Protein AF-A0A1U7W8F5-F1 (afdb_monomer)

Sequence (134 aa):
MFKIPDIPKYDGTSDPREHITTYTTTVKGNDLAQHEIKSVLLKKFGETLMKGALTWYSRLPEDSFEILTDSIIKDHAGARNVQARKSEYIKNFAKRIQTIARFRDPVSERKDVITSGSGRGSRGIYKGPQSTEF

Secondary structure (DSSP, 8-state):
-PPPP-PPPB-SSS-HHHHHHHHHHHHHTSS--HHHHHHHHHHHHGGGB-HHHHHHHTTS--S-HHHHHHHHHHHHHHHHHHHHHHHHHHHHHHHHHHHHHHT---TT--------------------------

Organism: Nicotiana sylvestris (NCBI:txid4096)

Foldseek 3Di:
DDDQDPQAADELPDQLVVSLVSRLVSLVPDPDDPVVSFVCLLPCVLVSYDHPRNVVVVPDDSDGSVVVSVVSNVVSVVVVVVVVVVVVVVVVVVVVVVVVVVPDDPPPPPPDPPDDDDDDDDDDDDDDDDDDDD

Radius of gyration: 35.29 Å; Cα contacts (8 Å, |Δi|>4): 52; chains: 1; bounding box: 61×42×100 Å

Structure (mmCIF, N/CA/C/O backbone):
data_AF-A0A1U7W8F5-F1
#
_entry.id   AF-A0A1U7W8F5-F1
#
loop_
_atom_site.group_PDB
_atom_site.id
_atom_site.type_symbol
_atom_site.label_atom_id
_atom_site.label_alt_id
_atom_site.label_comp_id
_atom_site.label_asym_id
_atom_site.label_entity_id
_atom_site.label_seq_id
_atom_site.pdbx_PDB_ins_code
_atom_site.Cartn_x
_atom_site.Cartn_y
_atom_site.Cartn_z
_atom_site.occupancy
_atom_site.B_iso_or_equiv
_atom_site.auth_seq_id
_atom_site.auth_comp_id
_atom_site.auth_asym_id
_atom_site.auth_atom_id
_atom_site.pdbx_PDB_model_num
ATOM 1 N N . MET A 1 1 ? -23.242 3.828 9.443 1.00 69.94 1 MET A N 1
ATOM 2 C CA . MET A 1 1 ? -22.169 3.012 8.829 1.00 69.94 1 MET A CA 1
ATOM 3 C C . MET A 1 1 ? -21.120 3.963 8.280 1.00 69.94 1 MET A C 1
ATOM 5 O O . MET A 1 1 ? -21.482 4.822 7.485 1.00 69.94 1 MET A O 1
ATOM 9 N N . PHE A 1 2 ? -19.871 3.860 8.744 1.00 74.25 2 PHE A N 1
ATOM 10 C CA . PHE A 1 2 ? -18.769 4.696 8.260 1.00 74.25 2 PHE A CA 1
ATOM 11 C C . PHE A 1 2 ? -18.558 4.476 6.758 1.00 74.25 2 PHE A C 1
ATOM 13 O O . PHE A 1 2 ? -18.440 3.331 6.308 1.00 74.25 2 PHE A O 1
ATOM 20 N N . LYS A 1 3 ? -18.532 5.570 5.995 1.00 78.75 3 LYS A N 1
ATOM 21 C CA . LYS A 1 3 ? -18.198 5.560 4.572 1.00 78.75 3 LYS A CA 1
ATOM 22 C C . LYS A 1 3 ? -16.752 6.008 4.433 1.00 78.75 3 LYS A C 1
ATOM 24 O O . LYS A 1 3 ? -16.398 7.064 4.941 1.00 78.75 3 LYS A O 1
ATOM 29 N N . ILE A 1 4 ? -15.943 5.200 3.752 1.00 75.94 4 ILE A N 1
ATOM 30 C CA . ILE A 1 4 ? -14.586 5.596 3.381 1.00 75.94 4 ILE A CA 1
ATOM 31 C C . ILE A 1 4 ? -14.692 6.840 2.481 1.00 75.94 4 ILE A C 1
ATOM 33 O O . ILE A 1 4 ? -15.419 6.784 1.485 1.00 75.94 4 ILE A O 1
ATOM 37 N N . PRO A 1 5 ? -14.011 7.949 2.821 1.00 78.12 5 PRO A N 1
ATOM 38 C CA . PRO A 1 5 ? -13.852 9.085 1.916 1.00 78.12 5 PRO A CA 1
ATOM 39 C C . PRO A 1 5 ? -13.101 8.654 0.654 1.00 78.12 5 PRO A C 1
ATOM 41 O O . PRO A 1 5 ? -12.476 7.599 0.653 1.00 78.12 5 PRO A O 1
ATOM 44 N N . ASP A 1 6 ? -13.138 9.441 -0.416 1.00 84.88 6 ASP A N 1
ATOM 45 C CA . ASP A 1 6 ? -12.492 9.056 -1.677 1.00 84.88 6 ASP A CA 1
ATOM 46 C C . ASP A 1 6 ? -10.958 8.995 -1.528 1.00 84.88 6 ASP A C 1
ATOM 48 O O . ASP A 1 6 ? -10.252 9.996 -1.641 1.00 84.88 6 ASP A O 1
ATOM 52 N N . ILE A 1 7 ? -10.452 7.810 -1.182 1.00 87.56 7 ILE A N 1
ATOM 53 C CA . ILE A 1 7 ? -9.034 7.508 -1.017 1.00 87.56 7 ILE A CA 1
ATOM 54 C C . ILE A 1 7 ? -8.603 6.725 -2.256 1.00 87.56 7 ILE A C 1
ATOM 56 O O 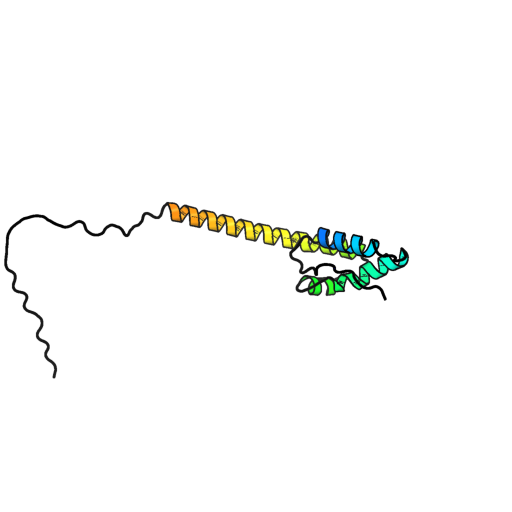. ILE A 1 7 ? -9.182 5.664 -2.533 1.00 87.56 7 ILE A O 1
ATOM 60 N N . PRO A 1 8 ? -7.573 7.192 -2.985 1.00 89.81 8 PRO A N 1
ATOM 61 C CA . PRO A 1 8 ? -7.040 6.470 -4.126 1.00 89.81 8 PRO A CA 1
ATOM 62 C C . PRO A 1 8 ? -6.699 5.024 -3.766 1.00 89.81 8 PRO A C 1
AT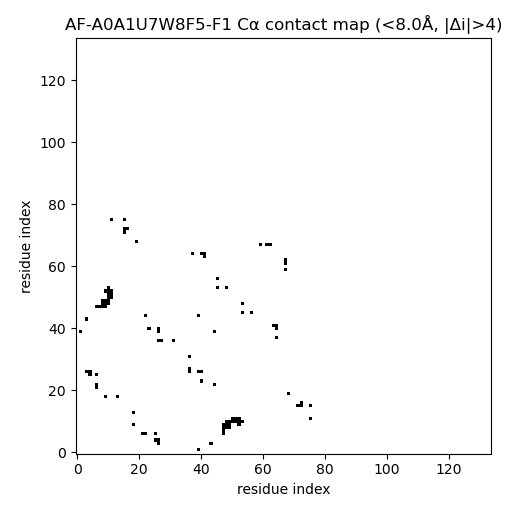OM 64 O O . PRO A 1 8 ? -6.075 4.737 -2.743 1.00 89.81 8 PRO A O 1
ATOM 67 N N . LYS A 1 9 ? -7.113 4.096 -4.626 1.00 91.56 9 LYS A N 1
ATOM 68 C CA . LYS A 1 9 ? -6.846 2.673 -4.431 1.00 91.56 9 LYS A CA 1
ATOM 69 C C . LYS A 1 9 ? -5.350 2.383 -4.587 1.00 91.56 9 LYS A C 1
ATOM 71 O O . LYS A 1 9 ? -4.750 2.752 -5.596 1.00 91.56 9 LYS A O 1
ATOM 76 N N . TYR A 1 10 ? -4.774 1.658 -3.637 1.00 91.38 10 TYR A N 1
ATOM 77 C CA . TYR A 1 10 ? -3.365 1.281 -3.638 1.00 91.38 10 TYR A CA 1
ATOM 78 C C . TYR A 1 10 ? -3.133 -0.044 -4.354 1.00 91.38 10 TYR A C 1
ATOM 80 O O . TYR A 1 10 ? -3.708 -1.070 -3.988 1.00 91.38 10 TYR A O 1
ATOM 88 N N . ASP A 1 11 ? -2.265 -0.035 -5.363 1.00 90.31 11 ASP A N 1
ATOM 89 C CA . ASP A 1 11 ? -1.943 -1.223 -6.155 1.00 90.31 11 ASP A CA 1
ATOM 90 C C . ASP A 1 11 ? -0.563 -1.833 -5.861 1.00 90.31 11 ASP A C 1
ATOM 92 O O . ASP A 1 11 ? -0.196 -2.839 -6.472 1.00 90.31 11 ASP A O 1
ATOM 96 N N . GLY A 1 12 ? 0.175 -1.264 -4.900 1.00 86.69 12 GLY A N 1
ATOM 97 C CA . GLY A 1 12 ? 1.506 -1.729 -4.501 1.00 86.69 12 GLY A CA 1
ATOM 98 C C . GLY A 1 12 ? 2.668 -1.031 -5.211 1.00 86.69 12 GLY A C 1
ATOM 99 O O . GLY A 1 12 ? 3.821 -1.382 -4.959 1.00 86.69 12 GLY A O 1
ATOM 100 N N . THR A 1 13 ? 2.404 -0.079 -6.116 1.00 84.81 13 THR A N 1
ATOM 101 C CA . THR A 1 13 ? 3.460 0.554 -6.932 1.00 84.81 13 THR A CA 1
ATOM 102 C C . THR A 1 13 ? 3.947 1.905 -6.402 1.00 84.81 13 THR A C 1
ATOM 104 O O . THR A 1 13 ? 5.127 2.225 -6.562 1.00 84.81 13 THR A O 1
ATOM 107 N N . SER A 1 14 ? 3.072 2.686 -5.762 1.00 84.69 14 SER A N 1
ATOM 108 C CA . SER A 1 14 ? 3.413 3.962 -5.120 1.00 84.69 14 SER A CA 1
ATOM 109 C C . SER A 1 14 ? 3.988 3.760 -3.713 1.00 84.69 14 SER A C 1
ATOM 111 O O . SER A 1 14 ? 4.059 2.630 -3.213 1.00 84.69 14 SER A O 1
ATOM 113 N N . ASP A 1 15 ? 4.440 4.842 -3.069 1.00 85.50 15 ASP A N 1
ATOM 114 C CA . ASP A 1 15 ? 5.022 4.765 -1.729 1.00 85.50 15 ASP A CA 1
ATOM 115 C C . ASP A 1 15 ? 3.977 4.272 -0.706 1.00 85.50 15 ASP A C 1
ATOM 117 O O . ASP A 1 15 ? 2.984 4.960 -0.451 1.00 85.50 15 ASP A O 1
ATOM 121 N N . PRO A 1 16 ? 4.192 3.104 -0.073 1.00 85.38 16 PRO A N 1
ATOM 122 C CA . PRO A 1 16 ? 3.258 2.596 0.920 1.00 85.38 16 PRO A CA 1
ATOM 123 C C . PRO A 1 16 ? 3.097 3.521 2.134 1.00 85.38 16 PRO A C 1
ATOM 125 O O . PRO A 1 16 ? 2.029 3.547 2.742 1.00 85.38 16 PRO A O 1
ATOM 128 N N . ARG A 1 17 ? 4.134 4.294 2.497 1.00 88.31 17 ARG A N 1
ATOM 129 C CA . ARG A 1 17 ? 4.060 5.244 3.620 1.00 88.31 17 ARG A CA 1
ATOM 130 C C . ARG A 1 17 ? 3.142 6.415 3.307 1.00 88.31 17 ARG A C 1
ATOM 132 O O . ARG A 1 17 ? 2.404 6.846 4.193 1.00 88.31 17 ARG A O 1
ATOM 139 N N . GLU A 1 18 ? 3.159 6.910 2.071 1.00 90.19 18 GLU A N 1
ATOM 140 C CA . GLU A 1 18 ? 2.223 7.951 1.636 1.00 90.19 18 GLU A CA 1
ATOM 141 C 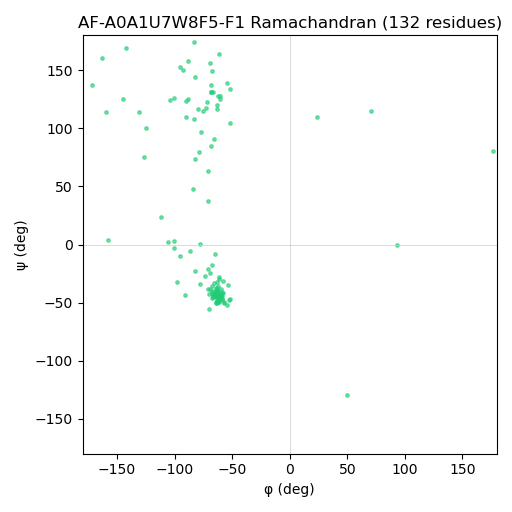C . GLU A 1 18 ? 0.787 7.431 1.655 1.00 90.19 18 GLU A C 1
ATOM 143 O O . GLU A 1 18 ? -0.100 8.128 2.149 1.00 90.19 18 GLU A O 1
ATOM 148 N N . HIS A 1 19 ? 0.559 6.190 1.206 1.00 90.06 19 HIS A N 1
ATOM 149 C CA . HIS A 1 19 ? -0.771 5.577 1.251 1.00 90.06 19 HIS A CA 1
ATOM 150 C C . HIS A 1 19 ? -1.290 5.424 2.684 1.00 90.06 19 HIS A C 1
ATOM 152 O O . HIS A 1 19 ? -2.395 5.862 2.992 1.00 90.06 19 HIS A O 1
ATOM 158 N N . ILE A 1 20 ? -0.473 4.872 3.591 1.00 89.56 20 ILE A N 1
ATOM 159 C CA . ILE A 1 20 ? -0.821 4.731 5.016 1.00 89.56 20 ILE A CA 1
ATOM 160 C C . ILE A 1 20 ? -1.104 6.096 5.647 1.00 89.56 20 ILE A C 1
ATOM 162 O O . ILE A 1 20 ? -2.081 6.241 6.384 1.00 89.56 20 ILE A O 1
ATOM 166 N N . THR A 1 21 ? -0.266 7.096 5.364 1.00 91.31 21 THR A N 1
ATOM 167 C CA . THR A 1 21 ? -0.430 8.448 5.913 1.00 91.31 21 THR A CA 1
ATOM 168 C C . THR A 1 21 ? -1.733 9.063 5.428 1.00 91.31 21 THR A C 1
ATOM 170 O O . THR A 1 21 ? -2.525 9.492 6.260 1.00 91.31 21 THR A O 1
ATOM 173 N N . THR A 1 22 ? -1.988 9.024 4.116 1.00 91.00 22 THR A N 1
ATOM 174 C CA . THR A 1 22 ? -3.225 9.521 3.496 1.00 91.00 22 THR A CA 1
ATOM 175 C C . THR A 1 22 ? -4.444 8.830 4.093 1.00 91.00 22 THR A C 1
ATOM 177 O O . THR A 1 22 ? -5.357 9.489 4.573 1.00 91.00 22 THR A O 1
ATOM 180 N N . TYR A 1 23 ? -4.435 7.498 4.160 1.00 90.50 23 TYR A N 1
ATOM 181 C CA . TYR A 1 23 ? -5.533 6.740 4.749 1.00 90.50 23 TYR A CA 1
ATOM 182 C C . TYR A 1 23 ? -5.791 7.126 6.208 1.00 90.50 23 TYR A C 1
ATOM 184 O O . TYR A 1 23 ? -6.927 7.380 6.606 1.00 90.50 23 TYR A O 1
ATOM 192 N N . THR A 1 24 ? -4.730 7.219 7.009 1.00 89.62 24 THR A N 1
ATOM 193 C CA . THR A 1 24 ? -4.842 7.484 8.444 1.00 89.62 24 THR A CA 1
ATOM 194 C C . THR A 1 24 ? -5.307 8.908 8.729 1.00 89.62 24 THR A C 1
ATOM 196 O O . THR A 1 24 ? -6.147 9.099 9.606 1.00 89.62 24 THR A O 1
ATOM 199 N N . THR A 1 25 ? -4.788 9.913 8.017 1.00 89.62 25 THR A N 1
ATOM 200 C CA . THR A 1 25 ? -5.216 11.311 8.184 1.00 89.62 25 THR A CA 1
ATOM 201 C C . THR A 1 25 ? -6.649 11.497 7.719 1.00 89.62 25 THR A C 1
ATOM 203 O O . THR A 1 25 ? -7.432 12.128 8.425 1.00 89.62 25 THR A O 1
ATOM 206 N N . THR A 1 26 ? -7.024 10.879 6.598 1.00 89.44 26 THR A N 1
ATOM 207 C CA . THR A 1 26 ? -8.394 10.909 6.098 1.00 89.44 26 THR A CA 1
ATOM 208 C C . THR A 1 26 ? -9.355 10.264 7.091 1.00 89.44 26 THR A C 1
ATOM 210 O O . THR A 1 26 ? -10.329 10.905 7.463 1.00 89.44 26 THR A O 1
ATOM 213 N N . VAL A 1 27 ? -9.079 9.058 7.604 1.00 86.44 27 VAL A N 1
ATOM 214 C CA . VAL A 1 27 ? -9.942 8.399 8.606 1.00 86.44 27 VAL A CA 1
ATOM 215 C C . VAL A 1 27 ? -10.015 9.200 9.912 1.00 86.44 27 VAL A C 1
ATOM 217 O O . VAL A 1 27 ? -11.110 9.377 10.439 1.00 86.44 27 VAL A O 1
ATOM 220 N N . LYS A 1 28 ? -8.893 9.737 10.413 1.00 83.06 28 LYS A N 1
ATOM 221 C CA . LYS A 1 28 ? -8.855 10.556 11.643 1.00 83.06 28 LYS A CA 1
ATOM 222 C C . LYS A 1 28 ? -9.532 11.920 11.508 1.00 83.06 28 LYS A C 1
ATOM 224 O O . LYS A 1 28 ? -9.944 12.471 12.519 1.00 83.06 28 LYS A O 1
ATOM 229 N N . GLY A 1 29 ? -9.627 12.463 10.296 1.00 79.19 29 GLY A N 1
ATOM 230 C CA . GLY A 1 29 ? -10.336 13.712 10.012 1.00 79.19 29 GLY A CA 1
ATOM 231 C C . GLY A 1 29 ? -11.860 13.572 9.950 1.00 79.19 29 GLY A C 1
ATOM 232 O O . GLY A 1 29 ? -12.534 14.558 9.679 1.00 79.19 29 GLY A O 1
ATOM 233 N N . ASN A 1 30 ? -12.404 12.369 10.165 1.00 79.06 30 ASN A N 1
ATOM 234 C CA . ASN A 1 30 ? -13.846 12.151 10.294 1.00 79.06 30 ASN A CA 1
ATOM 235 C C . ASN A 1 30 ? -14.295 12.315 11.755 1.00 79.06 30 ASN A C 1
ATOM 237 O O . ASN A 1 30 ? -13.507 12.083 12.670 1.00 79.06 30 ASN A O 1
ATOM 241 N N . ASP A 1 31 ? -15.585 12.591 11.967 1.00 82.94 31 ASP A N 1
ATOM 242 C CA . ASP A 1 31 ? -16.231 12.735 13.287 1.00 82.94 31 ASP A CA 1
ATOM 243 C C . ASP A 1 31 ? -16.392 11.399 14.058 1.00 82.94 31 ASP A C 1
ATOM 245 O O . ASP A 1 31 ? -17.411 11.140 14.697 1.00 82.94 31 ASP A O 1
ATOM 249 N N . LEU A 1 32 ? -15.404 10.503 13.970 1.00 85.25 32 LEU A N 1
ATOM 250 C CA . LEU A 1 32 ? -15.389 9.212 14.658 1.00 85.25 32 LEU A CA 1
ATOM 251 C C . LEU A 1 32 ? -14.906 9.352 16.102 1.00 85.25 32 LEU A C 1
ATOM 253 O O . LEU A 1 32 ? -13.947 10.072 16.391 1.00 85.25 32 LEU A O 1
ATOM 257 N N . ALA A 1 33 ? -15.485 8.567 17.012 1.00 86.06 33 ALA A N 1
ATOM 258 C CA . ALA A 1 33 ? -14.940 8.457 18.359 1.00 86.06 33 ALA A CA 1
ATOM 259 C C . ALA A 1 33 ? -13.571 7.749 18.339 1.00 86.06 33 ALA A C 1
ATOM 261 O O . ALA A 1 33 ? -13.324 6.853 17.531 1.00 86.06 33 ALA A O 1
ATOM 262 N N . GLN A 1 34 ? -12.675 8.082 19.278 1.00 81.94 34 GLN A N 1
ATOM 263 C CA . GLN A 1 34 ? -11.309 7.523 19.312 1.00 81.94 34 GLN A CA 1
ATOM 264 C C . GLN A 1 34 ? -11.258 5.985 19.297 1.00 81.94 34 GLN A C 1
ATOM 266 O O . GLN A 1 34 ? -10.359 5.399 18.693 1.00 81.94 34 GLN A O 1
ATOM 271 N N . HIS A 1 35 ? -12.225 5.324 19.939 1.00 81.94 35 HIS A N 1
ATOM 272 C CA . HIS A 1 35 ? -12.311 3.864 19.970 1.00 81.94 35 HIS A CA 1
ATOM 273 C C . HIS A 1 35 ? -12.788 3.266 18.632 1.00 81.94 35 HIS A C 1
ATOM 275 O O . HIS A 1 35 ? -12.409 2.147 18.287 1.00 81.94 35 HIS A O 1
ATOM 281 N N . GLU A 1 36 ? -13.560 4.015 17.842 1.00 85.81 36 GLU A N 1
ATOM 282 C CA . GLU A 1 36 ? -14.008 3.606 16.509 1.00 85.81 36 GLU A CA 1
ATOM 283 C C . GLU A 1 36 ? -12.902 3.769 15.468 1.00 85.81 36 GLU A C 1
ATOM 285 O O . GLU A 1 36 ? -12.789 2.929 14.577 1.00 85.81 36 GLU A O 1
ATOM 290 N N . ILE A 1 37 ? -12.044 4.790 15.611 1.00 84.81 37 ILE A N 1
ATOM 291 C CA . ILE A 1 37 ? -10.932 5.062 14.685 1.00 84.81 37 ILE A CA 1
ATOM 292 C C . ILE A 1 37 ? -10.071 3.812 14.484 1.00 84.81 37 ILE A C 1
ATOM 294 O O . ILE A 1 37 ? -9.800 3.444 13.345 1.00 84.81 37 ILE A O 1
ATOM 298 N N . LYS A 1 38 ? -9.680 3.111 15.557 1.00 82.44 38 LYS A N 1
ATOM 299 C CA . LYS A 1 38 ? -8.866 1.884 15.441 1.00 82.44 38 LYS A CA 1
ATOM 300 C C . LYS A 1 38 ? -9.581 0.771 14.668 1.00 82.44 38 LYS A C 1
ATOM 302 O O . LYS A 1 38 ? -8.986 0.144 13.796 1.00 82.44 38 LYS A O 1
ATOM 307 N N . SER A 1 39 ? -10.860 0.550 14.969 1.00 83.38 39 SER A N 1
ATOM 308 C CA . SER A 1 39 ? -11.682 -0.481 14.321 1.00 83.38 39 SER A CA 1
ATOM 309 C C . SER A 1 39 ? -11.892 -0.185 12.835 1.00 83.38 39 SER A C 1
ATOM 311 O O . SER A 1 39 ? -11.758 -1.071 11.989 1.00 83.38 39 SER A O 1
ATOM 313 N N . VAL A 1 40 ? -12.165 1.080 12.508 1.00 86.69 40 VAL A N 1
ATOM 314 C CA . VAL A 1 40 ? -12.304 1.555 11.132 1.00 86.69 40 VAL A CA 1
ATOM 315 C C . VAL A 1 40 ? -10.983 1.415 10.391 1.00 86.69 40 VAL A C 1
ATOM 317 O O . VAL A 1 40 ? -10.978 0.816 9.320 1.00 86.69 40 VAL A O 1
ATOM 320 N 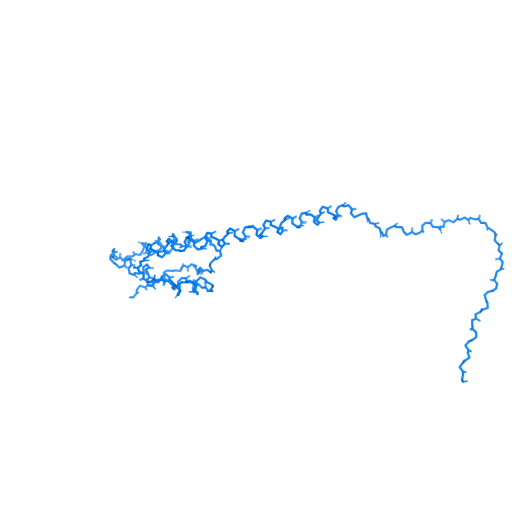N . LEU A 1 41 ? -9.869 1.881 10.970 1.00 85.94 41 LEU A N 1
ATOM 321 C CA . LEU A 1 41 ? -8.549 1.787 10.351 1.00 85.94 41 LEU A CA 1
ATOM 322 C C . LEU A 1 41 ? -8.244 0.355 9.912 1.00 85.94 41 LEU A C 1
ATOM 324 O O . LEU A 1 41 ? -7.875 0.168 8.761 1.00 85.94 41 LEU A O 1
ATOM 328 N N . LEU A 1 42 ? -8.476 -0.646 10.761 1.00 82.75 42 LEU A N 1
ATOM 329 C CA . LEU A 1 42 ? -8.217 -2.041 10.405 1.00 82.75 42 LEU A CA 1
ATOM 330 C C . LEU A 1 42 ? -9.202 -2.575 9.352 1.00 82.75 42 LEU A C 1
ATOM 332 O O . LEU A 1 42 ? -8.781 -3.027 8.289 1.00 82.75 42 LEU A O 1
ATOM 336 N N . LYS A 1 43 ? -10.514 -2.488 9.612 1.00 83.44 43 LYS A N 1
ATOM 337 C CA . LYS A 1 43 ? -11.546 -3.121 8.766 1.00 83.44 43 LYS A CA 1
ATOM 338 C C . LYS A 1 43 ? -11.632 -2.529 7.366 1.00 83.44 43 LYS A C 1
ATOM 340 O O . LYS A 1 43 ? -11.986 -3.218 6.415 1.00 83.44 43 LYS A O 1
ATOM 345 N N . LYS A 1 44 ? -11.376 -1.229 7.251 1.00 86.75 44 LYS A N 1
ATOM 346 C CA . LYS A 1 44 ? -11.566 -0.470 6.016 1.00 86.75 44 LYS A CA 1
ATOM 347 C C . LYS A 1 44 ? -10.292 -0.350 5.189 1.00 86.75 44 LYS A C 1
ATOM 349 O O . LYS A 1 44 ? -10.372 0.016 4.020 1.00 86.75 44 LYS A O 1
ATOM 354 N N . PHE A 1 45 ? -9.136 -0.740 5.731 1.00 86.81 45 PHE A N 1
ATOM 355 C CA . PHE A 1 45 ? -7.876 -0.633 5.003 1.00 86.81 45 PHE A CA 1
ATOM 356 C C . PHE A 1 45 ? -7.851 -1.543 3.776 1.00 86.81 45 PHE A C 1
ATOM 358 O O . PHE A 1 45 ? -7.495 -1.085 2.691 1.00 86.81 45 PHE A O 1
ATOM 365 N N . GLY A 1 46 ? -8.309 -2.792 3.916 1.00 87.31 46 GLY A N 1
ATOM 366 C CA . GLY A 1 46 ? -8.402 -3.743 2.804 1.00 87.31 46 GLY A CA 1
ATOM 367 C C . GLY A 1 46 ? -9.276 -3.239 1.650 1.00 87.31 46 GLY A C 1
ATOM 368 O O . GLY A 1 46 ? -8.969 -3.486 0.486 1.00 87.31 46 GLY A O 1
ATOM 369 N N . GLU A 1 47 ? -10.305 -2.436 1.948 1.00 89.31 47 GLU A N 1
ATOM 370 C CA . GLU A 1 47 ? -11.145 -1.801 0.927 1.00 89.31 47 GLU A CA 1
ATOM 371 C C . GLU A 1 47 ? -10.377 -0.750 0.117 1.00 89.31 47 GLU A C 1
ATOM 373 O O . GLU A 1 47 ? -10.815 -0.411 -0.974 1.00 89.31 47 GLU A O 1
ATOM 378 N N . THR A 1 48 ? -9.232 -0.243 0.577 1.00 90.75 48 THR A N 1
ATOM 379 C CA . THR A 1 48 ? -8.396 0.694 -0.197 1.00 90.75 48 THR A CA 1
ATOM 380 C C . THR A 1 48 ? -7.402 -0.004 -1.124 1.00 90.75 48 THR A C 1
ATOM 382 O O . THR A 1 48 ? -6.736 0.663 -1.908 1.00 90.75 48 THR A O 1
ATOM 385 N N . LEU A 1 49 ? -7.298 -1.333 -1.078 1.00 90.81 49 LEU A N 1
ATOM 386 C CA . LEU A 1 49 ? -6.297 -2.089 -1.829 1.00 90.81 49 LEU A CA 1
ATOM 387 C C . LEU A 1 49 ? -6.846 -2.615 -3.160 1.00 90.81 49 LEU A C 1
ATOM 389 O O . LEU A 1 49 ? -8.039 -2.881 -3.312 1.00 90.81 49 LEU A O 1
ATOM 393 N N . MET A 1 50 ? -5.957 -2.803 -4.136 1.00 93.50 50 MET A N 1
ATOM 394 C CA . MET A 1 50 ? -6.254 -3.478 -5.400 1.00 93.50 50 MET A CA 1
ATOM 395 C C . MET A 1 50 ? -5.077 -4.341 -5.883 1.00 93.50 50 MET A C 1
ATOM 397 O O . MET A 1 50 ? -3.956 -4.236 -5.385 1.00 93.50 50 MET A O 1
ATOM 401 N N . LYS A 1 51 ? -5.320 -5.175 -6.904 1.00 91.00 51 LYS A N 1
ATOM 402 C CA . LYS A 1 51 ? -4.301 -5.998 -7.584 1.00 91.00 51 LYS A CA 1
ATOM 403 C C . LYS A 1 51 ? -3.422 -6.788 -6.591 1.00 91.00 51 LYS A C 1
ATOM 405 O O . LY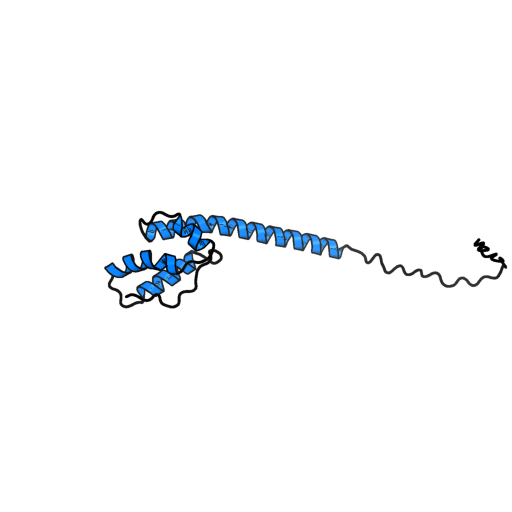S A 1 51 ? -3.934 -7.485 -5.714 1.00 91.00 51 LYS A O 1
ATOM 410 N N . GLY A 1 52 ? -2.097 -6.694 -6.741 1.00 86.56 52 GLY A N 1
ATOM 411 C CA . GLY A 1 52 ? -1.120 -7.417 -5.932 1.00 86.56 52 GLY A CA 1
ATOM 412 C C . GLY A 1 52 ? -1.160 -7.036 -4.453 1.00 86.56 52 GLY A C 1
ATOM 413 O O . GLY A 1 52 ? -0.975 -7.913 -3.613 1.00 86.56 52 GLY A O 1
ATOM 414 N N . ALA A 1 53 ? -1.485 -5.780 -4.127 1.00 88.56 53 ALA A N 1
ATOM 415 C CA . ALA A 1 53 ? -1.596 -5.324 -2.742 1.00 88.56 53 ALA A CA 1
ATOM 416 C C . ALA A 1 53 ? -2.736 -6.028 -1.989 1.00 88.56 53 ALA A C 1
A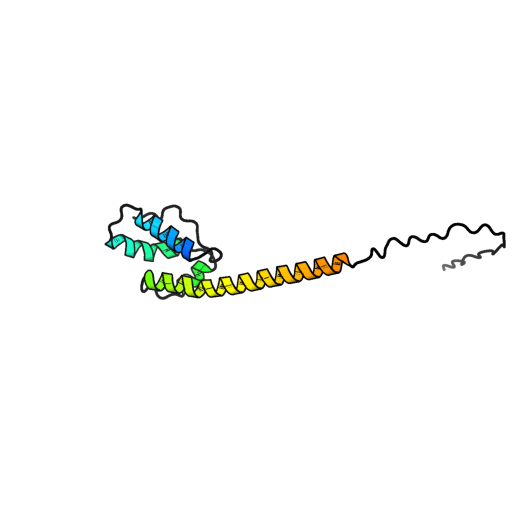TOM 418 O O . ALA A 1 53 ? -2.566 -6.404 -0.833 1.00 88.56 53 ALA A O 1
ATOM 419 N N . LEU A 1 54 ? -3.867 -6.285 -2.659 1.00 89.44 54 LEU A N 1
ATOM 420 C CA . LEU A 1 54 ? -4.984 -7.025 -2.064 1.00 89.44 54 LEU A CA 1
ATOM 421 C C . LEU A 1 54 ? -4.608 -8.489 -1.788 1.00 89.44 54 LEU A C 1
ATOM 423 O O . LEU A 1 54 ? -4.869 -9.007 -0.709 1.00 89.44 54 LEU A O 1
ATOM 427 N N . THR A 1 55 ? -3.934 -9.137 -2.745 1.00 88.88 55 THR A N 1
ATOM 428 C CA . THR A 1 55 ? -3.471 -10.530 -2.590 1.00 88.88 55 THR A CA 1
ATOM 429 C C . THR A 1 55 ? -2.458 -10.668 -1.454 1.00 88.88 55 THR A C 1
ATOM 431 O O . THR A 1 55 ? -2.441 -11.675 -0.751 1.00 88.88 55 THR A O 1
ATOM 434 N N . TRP A 1 56 ? -1.592 -9.668 -1.290 1.00 85.00 56 TRP A N 1
ATOM 435 C CA . TRP A 1 56 ? -0.634 -9.601 -0.195 1.00 85.00 56 TRP A CA 1
ATOM 436 C C . TRP A 1 56 ? -1.333 -9.411 1.158 1.00 85.00 56 TRP A C 1
ATOM 438 O O . TRP A 1 56 ? -1.050 -10.164 2.085 1.00 85.00 56 TRP A O 1
ATOM 448 N N . TYR A 1 57 ? -2.298 -8.491 1.247 1.00 84.50 57 TYR A N 1
ATOM 449 C CA . TYR A 1 57 ? -3.047 -8.217 2.476 1.00 84.50 57 TYR A CA 1
ATOM 450 C C . TYR A 1 57 ? -3.767 -9.451 3.027 1.00 84.50 57 TYR A C 1
ATOM 452 O O . TYR A 1 57 ? -3.678 -9.724 4.218 1.00 84.50 57 TYR A O 1
ATOM 460 N N . SER A 1 58 ? -4.386 -10.263 2.165 1.00 84.44 58 SER A N 1
ATOM 461 C CA . SER A 1 58 ? -5.056 -11.508 2.575 1.00 84.44 58 SER A CA 1
ATOM 462 C C . SER A 1 58 ? -4.122 -12.584 3.152 1.00 84.44 58 SER A C 1
ATOM 464 O O . SER A 1 58 ? -4.603 -13.614 3.614 1.00 84.44 58 SER A O 1
ATOM 466 N N . ARG A 1 59 ? -2.797 -12.398 3.084 1.00 85.00 59 ARG A N 1
ATOM 467 C CA . ARG A 1 59 ? -1.795 -13.331 3.630 1.00 85.00 59 ARG A CA 1
ATOM 468 C C . ARG A 1 59 ? -1.241 -12.885 4.981 1.00 85.00 59 ARG A C 1
ATOM 470 O O . ARG A 1 59 ? -0.398 -13.585 5.537 1.00 85.00 59 ARG A O 1
ATOM 477 N N . LEU A 1 60 ? -1.658 -11.723 5.474 1.00 78.12 60 LEU A N 1
ATOM 478 C CA . LEU A 1 60 ? -1.178 -11.165 6.731 1.00 78.12 60 LEU A CA 1
ATOM 479 C C . LEU A 1 60 ? -2.081 -11.582 7.891 1.00 78.12 60 LEU A C 1
ATOM 481 O O . LEU A 1 60 ? -3.282 -11.762 7.694 1.00 78.12 60 LEU A O 1
ATOM 485 N N . PRO A 1 61 ? -1.524 -11.699 9.103 1.00 73.06 61 PRO A N 1
ATOM 486 C CA . PRO A 1 61 ? -2.327 -11.873 10.305 1.00 73.06 61 PRO A CA 1
ATOM 487 C C . PRO A 1 61 ? -3.125 -10.592 10.629 1.00 73.06 61 PRO A C 1
ATOM 489 O O . PRO A 1 61 ? -2.598 -9.480 10.541 1.00 73.06 61 PRO A O 1
ATOM 492 N N . GLU A 1 62 ? -4.400 -10.737 11.008 1.00 69.69 62 GLU A N 1
ATOM 493 C CA . GLU A 1 62 ? -5.328 -9.636 11.340 1.00 69.69 62 GLU A CA 1
ATOM 494 C C . GLU A 1 62 ? -5.183 -9.153 12.801 1.00 69.69 62 GLU A C 1
ATOM 496 O O . GLU A 1 62 ? -6.166 -9.002 13.526 1.00 69.69 62 GLU A O 1
ATOM 501 N N . ASP A 1 63 ? -3.955 -8.905 13.258 1.00 71.50 63 ASP A N 1
ATOM 502 C CA . ASP A 1 63 ? -3.699 -8.718 14.694 1.00 71.50 63 ASP A CA 1
ATOM 503 C C . ASP A 1 63 ? -3.797 -7.245 15.138 1.00 71.50 63 ASP A C 1
ATOM 505 O O . ASP A 1 63 ? -4.391 -6.936 16.174 1.00 71.50 63 ASP A O 1
ATOM 509 N N . SER A 1 64 ? -3.236 -6.305 14.362 1.00 78.19 64 SER A N 1
ATOM 510 C CA . SER A 1 64 ? -3.367 -4.861 14.612 1.00 78.19 64 SER A CA 1
ATOM 511 C C . SER A 1 64 ? -3.000 -4.002 13.399 1.00 78.19 64 SER A C 1
ATOM 513 O O . SER A 1 64 ? -2.294 -4.438 12.487 1.00 78.19 64 SER A O 1
ATOM 515 N N . PHE A 1 65 ? -3.459 -2.745 13.395 1.00 79.00 65 PHE A N 1
ATOM 516 C CA . PHE A 1 65 ? -3.097 -1.788 12.348 1.00 79.00 65 PHE A CA 1
ATOM 517 C C . PHE A 1 65 ? -1.606 -1.427 12.410 1.00 79.00 65 PHE A C 1
ATOM 519 O O . PHE A 1 65 ? -0.973 -1.275 11.374 1.00 79.00 65 PHE A O 1
ATOM 526 N N . GLU A 1 66 ? -1.021 -1.349 13.605 1.00 82.62 66 GLU A N 1
ATOM 527 C CA . GLU A 1 66 ? 0.402 -1.073 13.799 1.00 82.62 66 GLU A CA 1
ATOM 528 C C . GLU A 1 66 ? 1.281 -2.188 13.196 1.00 82.62 66 GLU A C 1
ATOM 530 O O . GLU A 1 66 ? 2.173 -1.909 12.390 1.00 82.62 66 GLU A O 1
ATOM 535 N N . ILE A 1 67 ? 0.963 -3.457 13.485 1.00 83.38 67 ILE A N 1
ATOM 536 C CA . ILE A 1 67 ? 1.659 -4.629 12.920 1.00 83.38 67 ILE A CA 1
ATOM 537 C C . ILE A 1 67 ? 1.497 -4.669 11.396 1.00 83.38 67 ILE A C 1
ATOM 539 O O . ILE A 1 67 ? 2.449 -4.957 10.660 1.00 83.38 67 ILE A O 1
ATOM 543 N N . LEU A 1 68 ? 0.301 -4.333 10.905 1.00 83.25 68 LEU A N 1
ATOM 544 C CA . LEU A 1 68 ? 0.026 -4.217 9.480 1.00 83.25 68 LEU A CA 1
ATOM 545 C C . LEU A 1 68 ? 0.899 -3.137 8.824 1.00 83.25 68 LEU A C 1
ATOM 547 O O . LEU A 1 68 ? 1.506 -3.400 7.787 1.00 83.25 68 LEU A O 1
ATOM 551 N N . THR A 1 69 ? 1.004 -1.942 9.416 1.00 84.38 69 THR A N 1
ATOM 552 C CA . THR A 1 69 ? 1.810 -0.849 8.850 1.00 84.38 69 THR A CA 1
ATOM 553 C C . THR A 1 69 ? 3.292 -1.199 8.762 1.00 84.38 69 THR A C 1
ATOM 555 O O . THR A 1 69 ? 3.912 -0.951 7.724 1.00 84.38 69 THR A O 1
ATOM 558 N N . ASP A 1 70 ? 3.845 -1.851 9.784 1.00 85.56 70 ASP A N 1
ATOM 559 C CA . ASP A 1 70 ? 5.238 -2.303 9.768 1.00 85.56 70 ASP A CA 1
ATOM 560 C C . ASP A 1 70 ? 5.472 -3.371 8.692 1.00 85.56 70 ASP A C 1
ATOM 562 O O . ASP A 1 70 ? 6.469 -3.324 7.962 1.00 85.56 70 ASP A O 1
ATOM 566 N N . SER A 1 71 ? 4.514 -4.289 8.527 1.00 84.00 71 SER A N 1
ATOM 567 C CA . SER A 1 71 ? 4.558 -5.332 7.497 1.00 84.00 71 SER A CA 1
ATOM 568 C C . SER A 1 71 ? 4.523 -4.739 6.084 1.00 84.00 71 SER A C 1
ATOM 570 O O . SER A 1 71 ? 5.352 -5.102 5.247 1.00 84.00 71 SER A O 1
ATOM 572 N N . ILE A 1 72 ? 3.632 -3.767 5.828 1.00 80.38 72 ILE A N 1
ATOM 573 C CA . ILE A 1 72 ? 3.560 -3.042 4.547 1.00 80.38 72 ILE A CA 1
ATOM 574 C C . ILE A 1 72 ? 4.918 -2.428 4.209 1.00 80.38 72 ILE A C 1
ATOM 576 O O . ILE A 1 72 ? 5.425 -2.606 3.096 1.00 80.38 72 ILE A O 1
ATOM 580 N N . ILE A 1 73 ? 5.493 -1.684 5.159 1.00 83.19 73 ILE A N 1
ATOM 581 C CA . ILE A 1 73 ? 6.734 -0.931 4.959 1.00 83.19 73 ILE A CA 1
ATOM 582 C C . ILE A 1 73 ? 7.887 -1.887 4.651 1.00 83.19 73 ILE A C 1
ATOM 584 O O . ILE A 1 73 ? 8.658 -1.634 3.722 1.00 83.19 73 ILE A O 1
ATOM 588 N N . LYS A 1 74 ? 7.996 -2.989 5.396 1.00 85.00 74 LYS A N 1
ATOM 589 C CA . LYS A 1 74 ? 9.062 -3.979 5.227 1.00 85.00 74 LYS A CA 1
ATOM 590 C C . LYS A 1 74 ? 8.993 -4.677 3.867 1.00 85.00 74 LYS A C 1
ATOM 592 O O . LYS A 1 74 ? 9.996 -4.713 3.150 1.00 85.00 74 LYS A O 1
ATOM 597 N N . ASP A 1 75 ? 7.822 -5.183 3.491 1.00 80.50 75 ASP A N 1
ATOM 598 C CA . ASP A 1 75 ? 7.670 -6.000 2.282 1.00 80.50 75 ASP A CA 1
ATOM 599 C C . ASP A 1 75 ? 7.811 -5.164 1.004 1.00 80.50 75 ASP A C 1
ATOM 601 O O . ASP A 1 75 ? 8.457 -5.573 0.032 1.00 80.50 75 ASP A O 1
ATOM 605 N N . HIS A 1 76 ? 7.288 -3.936 1.016 1.00 79.25 76 HIS A N 1
ATOM 606 C CA . HIS A 1 76 ? 7.352 -3.058 -0.150 1.00 79.25 76 HIS A CA 1
ATOM 607 C C . HIS A 1 76 ? 8.690 -2.316 -0.275 1.00 79.25 76 HIS A C 1
ATOM 609 O O . HIS A 1 76 ? 9.080 -1.960 -1.392 1.00 79.25 76 HIS A O 1
ATOM 615 N N . ALA A 1 77 ? 9.447 -2.130 0.814 1.00 78.75 77 ALA A N 1
ATOM 616 C CA . ALA A 1 77 ? 10.818 -1.620 0.729 1.00 78.75 77 ALA A CA 1
ATOM 617 C C . ALA A 1 77 ? 11.702 -2.538 -0.134 1.00 78.75 77 ALA A C 1
ATOM 619 O O . ALA A 1 77 ? 12.457 -2.061 -0.985 1.00 78.75 77 ALA A O 1
ATOM 620 N N . GLY A 1 78 ? 11.557 -3.860 0.014 1.00 74.69 78 GLY A N 1
ATOM 621 C CA . GLY A 1 78 ? 12.246 -4.842 -0.826 1.00 74.69 78 GLY A CA 1
ATOM 622 C C . GLY A 1 78 ? 11.856 -4.733 -2.305 1.00 74.69 78 GLY A C 1
ATOM 623 O O . GLY A 1 78 ? 12.728 -4.644 -3.175 1.00 74.69 78 GLY A O 1
ATOM 624 N N . ALA A 1 79 ? 10.553 -4.672 -2.595 1.00 75.00 79 ALA A N 1
ATOM 625 C CA . ALA A 1 79 ? 10.037 -4.562 -3.961 1.00 75.00 79 ALA A CA 1
ATOM 626 C C . ALA A 1 79 ? 10.522 -3.290 -4.681 1.00 75.00 79 ALA A C 1
ATOM 628 O O . ALA A 1 79 ? 10.979 -3.360 -5.828 1.00 75.00 79 ALA A O 1
ATOM 629 N N . ARG A 1 80 ? 10.503 -2.137 -3.998 1.00 74.94 80 ARG A N 1
ATOM 630 C CA . ARG A 1 80 ? 11.004 -0.863 -4.541 1.00 74.94 80 ARG A CA 1
ATOM 631 C C . ARG A 1 80 ? 12.481 -0.938 -4.916 1.00 74.94 80 ARG A C 1
ATOM 633 O O . ARG A 1 80 ? 12.855 -0.490 -5.998 1.00 74.94 80 ARG A O 1
ATOM 640 N N . ASN A 1 81 ? 13.307 -1.559 -4.075 1.00 76.94 81 ASN A N 1
ATOM 641 C CA . ASN A 1 81 ? 14.737 -1.715 -4.345 1.00 76.94 81 ASN A CA 1
ATOM 642 C C . ASN A 1 81 ? 15.003 -2.565 -5.598 1.00 76.94 81 ASN A C 1
ATOM 644 O O . ASN A 1 81 ? 15.888 -2.246 -6.392 1.00 76.94 81 ASN A O 1
ATOM 648 N N . VAL A 1 82 ? 14.218 -3.624 -5.819 1.00 77.00 82 VAL A N 1
ATOM 649 C CA . VAL A 1 82 ? 14.324 -4.454 -7.031 1.00 77.00 82 VAL A CA 1
ATOM 650 C C . VAL A 1 82 ? 13.918 -3.667 -8.277 1.00 77.00 82 VAL A C 1
ATOM 652 O O . VAL A 1 82 ? 14.609 -3.730 -9.295 1.00 77.00 82 VAL A O 1
ATOM 655 N N . GLN A 1 83 ? 12.827 -2.903 -8.206 1.00 78.69 83 GLN A N 1
ATOM 656 C CA . GLN A 1 83 ? 12.361 -2.086 -9.329 1.00 78.69 83 GLN A CA 1
ATOM 657 C C . GLN A 1 83 ? 13.350 -0.970 -9.681 1.00 78.69 83 GLN A C 1
ATOM 659 O O . GLN A 1 83 ? 13.653 -0.766 -10.857 1.00 78.69 83 GLN A O 1
ATOM 664 N N . ALA A 1 84 ? 13.918 -0.301 -8.674 1.00 81.56 84 ALA A N 1
ATOM 665 C CA . ALA A 1 84 ? 14.946 0.717 -8.869 1.00 81.56 84 ALA A CA 1
ATOM 666 C C . ALA A 1 84 ? 16.172 0.144 -9.598 1.00 81.56 84 ALA A C 1
ATOM 668 O O . ALA A 1 84 ? 16.594 0.698 -10.613 1.00 81.56 84 ALA A O 1
ATOM 669 N N . ARG A 1 85 ? 16.669 -1.023 -9.162 1.00 86.50 85 ARG A N 1
ATOM 670 C CA . ARG A 1 85 ? 17.793 -1.720 -9.810 1.00 86.50 85 ARG A CA 1
ATOM 671 C C . ARG A 1 85 ? 17.487 -2.113 -11.256 1.00 86.50 85 ARG A C 1
ATOM 673 O O . ARG A 1 85 ? 18.327 -1.925 -12.132 1.00 86.50 85 ARG A O 1
ATOM 680 N N . LYS A 1 86 ? 16.282 -2.628 -11.534 1.00 86.62 86 LYS A N 1
ATOM 681 C CA . LYS A 1 86 ? 15.850 -2.948 -12.908 1.00 86.62 86 LYS A CA 1
ATOM 682 C C . LYS A 1 86 ? 15.804 -1.698 -13.790 1.00 86.62 86 LYS A C 1
ATOM 684 O O . LYS A 1 86 ? 16.305 -1.725 -14.911 1.00 86.62 86 LYS A O 1
ATOM 689 N N . SER A 1 87 ? 15.241 -0.601 -13.282 1.00 89.50 87 SER A N 1
ATOM 690 C CA . SER A 1 87 ? 15.180 0.681 -13.997 1.00 89.50 87 SER A CA 1
ATOM 691 C C . SER A 1 87 ? 16.578 1.222 -14.302 1.00 89.50 87 SER A C 1
ATOM 693 O O . SER A 1 87 ? 16.857 1.633 -15.428 1.00 89.50 87 SER A O 1
ATOM 695 N N . GLU A 1 88 ? 17.483 1.173 -13.325 1.00 93.44 88 GLU A N 1
ATOM 696 C CA . GLU A 1 88 ? 18.873 1.589 -13.492 1.00 93.44 88 GLU A CA 1
ATOM 697 C C . GLU A 1 88 ? 19.606 0.740 -14.538 1.00 93.44 88 GLU A C 1
ATOM 699 O O . GLU A 1 88 ? 20.260 1.287 -15.428 1.00 93.44 88 GLU A O 1
ATOM 704 N N . TYR A 1 89 ? 19.428 -0.582 -14.504 1.00 94.56 89 TYR A N 1
ATOM 705 C CA . TYR A 1 89 ? 19.974 -1.485 -15.514 1.00 94.56 89 TYR A CA 1
ATOM 706 C C . TYR A 1 89 ? 19.496 -1.128 -16.929 1.00 94.56 89 TYR A C 1
ATOM 708 O O . TYR A 1 89 ? 20.320 -0.974 -17.830 1.00 94.56 89 TYR A O 1
ATOM 716 N N . ILE A 1 90 ? 18.186 -0.934 -17.124 1.00 94.62 90 ILE A N 1
ATOM 717 C CA . ILE A 1 90 ? 17.612 -0.575 -18.433 1.00 94.62 90 ILE A CA 1
ATOM 718 C C . ILE A 1 90 ? 18.179 0.762 -18.922 1.00 94.62 90 ILE A C 1
ATOM 720 O O . ILE A 1 90 ? 18.588 0.872 -20.078 1.00 94.62 90 ILE A O 1
ATOM 724 N N . LYS A 1 91 ? 18.269 1.769 -18.043 1.00 94.69 91 LYS A N 1
ATOM 725 C CA . LYS A 1 91 ? 18.866 3.073 -18.371 1.00 94.69 91 LYS A CA 1
ATOM 726 C C . LYS A 1 91 ? 20.330 2.932 -18.789 1.00 94.69 91 LYS A C 1
ATOM 728 O O . LYS A 1 91 ? 20.747 3.541 -19.774 1.00 94.69 91 LYS A O 1
ATOM 733 N N . ASN A 1 92 ? 21.107 2.124 -18.071 1.00 94.50 92 ASN A N 1
ATOM 734 C CA . ASN A 1 92 ? 22.516 1.888 -18.380 1.00 94.50 92 ASN A CA 1
ATOM 735 C C . ASN A 1 92 ? 22.691 1.126 -19.699 1.00 94.50 92 ASN A C 1
ATOM 737 O O . ASN A 1 92 ? 23.553 1.481 -20.503 1.00 94.50 92 ASN A O 1
ATOM 741 N N . PHE A 1 93 ? 21.844 0.132 -19.966 1.00 93.81 93 PHE A N 1
ATOM 742 C CA . PHE A 1 93 ? 21.825 -0.578 -21.241 1.00 93.81 93 PHE A CA 1
ATOM 743 C C . PHE A 1 93 ? 21.490 0.367 -22.406 1.00 93.81 93 PHE A C 1
ATOM 745 O O . PHE A 1 93 ? 22.241 0.430 -23.379 1.00 93.81 93 PHE A O 1
ATOM 752 N N . ALA A 1 94 ? 20.441 1.183 -22.274 1.00 93.69 94 ALA A N 1
ATOM 753 C CA . ALA A 1 94 ? 20.050 2.164 -23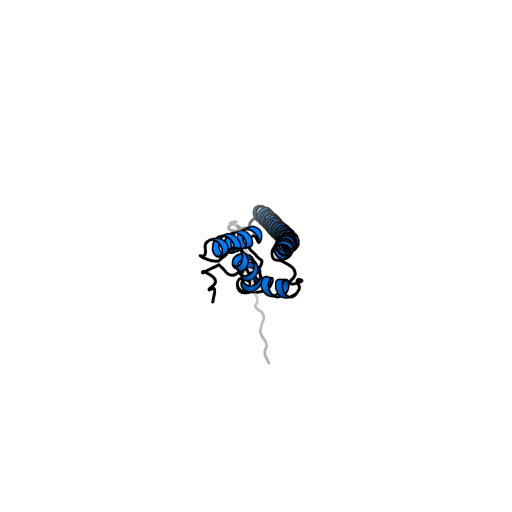.287 1.00 93.69 94 ALA A CA 1
ATOM 754 C C . ALA A 1 94 ? 21.170 3.179 -23.586 1.00 93.69 94 ALA A C 1
ATOM 756 O O . ALA A 1 94 ? 21.491 3.418 -24.750 1.00 93.69 94 ALA A O 1
ATOM 757 N N . LYS A 1 95 ? 21.839 3.712 -22.552 1.00 94.25 95 LYS A N 1
ATOM 758 C CA . LYS A 1 95 ? 23.001 4.609 -22.713 1.00 94.25 95 LYS A CA 1
ATOM 759 C C . LYS A 1 95 ? 24.154 3.952 -23.475 1.00 94.25 95 LYS A C 1
ATOM 761 O O . LYS A 1 95 ? 24.814 4.611 -24.283 1.00 94.25 95 LYS A O 1
ATOM 766 N N . ARG A 1 96 ? 24.408 2.660 -23.236 1.00 91.31 96 ARG A N 1
ATOM 767 C CA . ARG A 1 96 ? 25.446 1.902 -23.954 1.00 91.31 96 ARG A CA 1
ATOM 768 C C . ARG A 1 96 ? 25.089 1.733 -25.427 1.00 91.31 96 ARG A C 1
ATOM 770 O O . ARG A 1 96 ? 25.935 2.007 -26.271 1.00 91.31 96 ARG A O 1
ATOM 777 N N . ILE A 1 97 ? 23.844 1.375 -25.738 1.00 92.81 97 ILE A N 1
ATOM 778 C CA . ILE A 1 97 ? 23.364 1.274 -27.124 1.00 92.81 97 ILE A CA 1
ATOM 779 C C . ILE A 1 97 ? 23.445 2.629 -27.840 1.00 92.81 97 ILE A C 1
ATOM 781 O O . ILE A 1 97 ? 23.981 2.701 -28.942 1.00 92.81 97 ILE A O 1
ATOM 785 N N . GLN A 1 98 ? 23.009 3.717 -27.199 1.00 88.19 98 GLN A N 1
ATOM 786 C CA . GLN A 1 98 ? 23.110 5.069 -27.760 1.00 88.19 98 GLN A CA 1
ATOM 787 C C . GLN A 1 98 ? 24.568 5.493 -27.992 1.00 88.19 98 GLN A C 1
ATOM 789 O O . GLN A 1 98 ? 24.882 6.170 -28.967 1.00 88.19 98 GLN A O 1
ATOM 794 N N . THR A 1 99 ? 25.481 5.083 -27.110 1.00 88.19 99 THR A N 1
ATOM 795 C CA . THR A 1 99 ? 26.915 5.329 -27.293 1.00 88.19 99 THR A CA 1
ATOM 796 C C . THR A 1 99 ? 27.463 4.572 -28.495 1.00 88.19 99 THR A C 1
ATOM 798 O O . THR A 1 99 ? 28.149 5.181 -29.304 1.00 88.19 99 THR A O 1
ATOM 801 N N . ILE A 1 100 ? 27.102 3.301 -28.675 1.00 84.94 100 ILE A N 1
ATOM 802 C CA . ILE A 1 100 ? 27.506 2.512 -29.849 1.00 84.94 100 ILE A CA 1
ATOM 803 C C . ILE A 1 100 ? 26.936 3.115 -31.141 1.00 84.94 100 ILE A C 1
ATOM 805 O O . ILE A 1 100 ? 27.640 3.196 -32.143 1.00 84.94 100 ILE A O 1
ATOM 809 N N . ALA A 1 101 ? 25.690 3.594 -31.117 1.00 83.25 101 ALA A N 1
ATOM 810 C CA . ALA A 1 101 ? 25.055 4.219 -32.275 1.00 83.25 101 ALA A CA 1
ATOM 811 C C . ALA A 1 101 ? 25.783 5.490 -32.757 1.00 83.25 101 ALA A C 1
ATOM 813 O O . ALA A 1 101 ? 25.759 5.770 -33.950 1.00 83.25 101 ALA A O 1
ATOM 814 N N . ARG A 1 102 ? 26.477 6.221 -31.868 1.00 80.69 102 ARG A N 1
ATOM 815 C CA . ARG A 1 102 ? 27.284 7.404 -32.232 1.00 80.69 102 ARG A CA 1
ATOM 816 C C . ARG A 1 102 ? 28.567 7.077 -32.998 1.00 80.69 102 ARG A C 1
ATOM 818 O O . ARG A 1 102 ? 29.095 7.958 -33.659 1.00 80.69 102 ARG A O 1
ATOM 825 N N . PHE A 1 103 ? 29.057 5.842 -32.906 1.00 74.38 103 PHE A N 1
ATOM 826 C CA . PHE A 1 103 ? 30.244 5.370 -33.633 1.00 74.38 103 PHE A CA 1
ATOM 827 C C . PHE A 1 103 ? 29.890 4.556 -34.880 1.00 74.38 103 PHE A C 1
ATOM 829 O O . PHE A 1 103 ? 30.774 4.017 -35.542 1.00 74.38 103 PHE A O 1
ATOM 836 N N . ARG A 1 104 ? 28.598 4.422 -35.199 1.00 72.06 104 ARG A N 1
ATOM 837 C CA . ARG A 1 104 ? 28.174 3.816 -36.455 1.00 72.06 104 ARG A CA 1
ATOM 838 C C . ARG A 1 104 ? 28.363 4.847 -37.564 1.00 72.06 104 ARG A C 1
ATOM 840 O O . ARG A 1 104 ? 27.488 5.682 -37.774 1.00 72.06 104 ARG A O 1
ATOM 847 N N . ASP A 1 105 ? 29.486 4.765 -38.271 1.00 65.12 105 ASP A N 1
ATOM 848 C CA . ASP A 1 105 ? 29.644 5.451 -39.552 1.00 65.12 105 ASP A CA 1
ATOM 849 C C . ASP A 1 105 ? 28.497 5.038 -40.494 1.00 65.12 105 ASP A 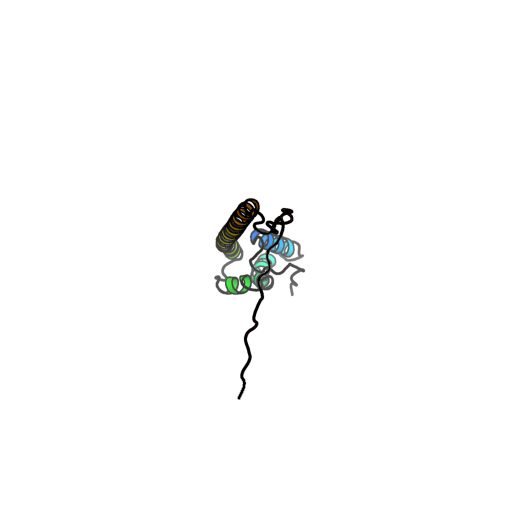C 1
ATOM 851 O O . ASP A 1 105 ? 28.129 3.853 -40.527 1.00 65.12 105 ASP A O 1
ATOM 855 N N . PRO A 1 106 ? 27.913 5.963 -41.276 1.00 62.28 106 PRO A N 1
ATOM 856 C CA . PRO A 1 106 ? 26.971 5.608 -42.324 1.00 62.28 106 PRO A CA 1
ATOM 857 C C . PRO A 1 106 ? 27.717 4.859 -43.439 1.00 62.28 106 PRO A C 1
ATOM 859 O O . PRO A 1 106 ? 28.119 5.424 -44.454 1.00 62.28 106 PRO A O 1
ATOM 862 N N . VAL A 1 107 ? 27.877 3.544 -43.275 1.00 57.94 107 VAL A N 1
ATOM 863 C CA . VAL A 1 107 ? 28.264 2.605 -44.340 1.00 57.94 107 VAL A CA 1
ATOM 864 C C . VAL A 1 107 ? 27.075 2.457 -45.300 1.00 57.94 107 VAL A C 1
ATOM 866 O O . VAL A 1 107 ? 26.432 1.416 -45.375 1.00 57.94 107 VAL A O 1
ATOM 869 N N . SER A 1 108 ? 26.685 3.544 -45.964 1.00 57.47 108 SER A N 1
ATOM 870 C CA . SER A 1 108 ? 25.681 3.548 -47.041 1.00 57.47 108 SER A CA 1
ATOM 871 C C . SER A 1 108 ? 25.775 4.745 -47.997 1.00 57.47 108 SER A C 1
ATOM 873 O O . SER A 1 108 ? 24.983 4.816 -48.929 1.00 57.47 108 SER A O 1
ATOM 875 N N . GLU A 1 109 ? 26.766 5.636 -47.868 1.00 56.88 109 GLU A N 1
ATOM 876 C CA . GLU A 1 109 ? 26.994 6.700 -48.867 1.00 56.88 109 GLU A CA 1
ATOM 877 C C . GLU A 1 109 ? 28.283 6.551 -49.687 1.00 56.88 109 GLU A C 1
ATOM 879 O O . GLU A 1 109 ? 28.734 7.499 -50.321 1.00 56.88 109 GLU A O 1
ATOM 884 N N . ARG A 1 110 ? 28.836 5.337 -49.817 1.00 54.44 110 ARG A N 1
ATOM 885 C CA . ARG A 1 110 ? 29.614 5.030 -51.029 1.00 54.44 110 ARG A CA 1
ATOM 886 C C . ARG A 1 110 ? 28.645 4.631 -52.136 1.00 54.44 110 ARG A C 1
ATOM 888 O O . ARG A 1 110 ? 28.523 3.462 -52.469 1.00 54.44 110 ARG A O 1
ATOM 895 N N . LYS A 1 111 ? 27.929 5.624 -52.673 1.00 53.03 111 LYS A N 1
ATOM 896 C CA . LYS A 1 111 ? 27.504 5.548 -54.070 1.00 53.03 111 LYS A CA 1
ATOM 897 C C . LYS A 1 111 ? 28.762 5.746 -54.895 1.00 53.03 111 LYS A C 1
ATOM 899 O O . LYS A 1 111 ? 29.486 6.720 -54.707 1.00 53.03 111 LYS A O 1
ATOM 904 N N . ASP A 1 112 ? 29.035 4.772 -55.738 1.00 52.53 112 ASP A N 1
ATOM 905 C CA . ASP A 1 112 ? 30.200 4.701 -56.598 1.00 52.53 112 ASP A CA 1
ATOM 906 C C . ASP A 1 112 ? 30.348 5.995 -57.412 1.00 52.53 112 ASP A C 1
ATOM 908 O O . ASP A 1 112 ? 29.632 6.230 -58.385 1.00 52.53 112 ASP A O 1
ATOM 912 N N . VAL A 1 113 ? 31.299 6.852 -57.033 1.00 52.28 113 VAL A N 1
ATOM 913 C CA . VAL A 1 113 ? 31.827 7.877 -57.938 1.00 52.28 113 VAL A CA 1
ATOM 914 C C . VAL A 1 113 ? 32.805 7.163 -58.863 1.00 52.28 113 VAL A C 1
ATOM 916 O O . VAL A 1 113 ? 34.015 7.186 -58.663 1.00 52.28 113 VAL A O 1
ATOM 919 N N . ILE A 1 114 ? 32.265 6.479 -59.871 1.00 51.59 114 ILE A N 1
ATOM 920 C CA . ILE A 1 114 ? 33.015 6.100 -61.070 1.00 51.59 114 ILE A CA 1
ATOM 921 C C . ILE A 1 114 ? 32.238 6.595 -62.295 1.00 51.59 114 ILE A C 1
ATOM 923 O O . ILE A 1 114 ? 31.601 5.849 -63.027 1.00 51.59 114 ILE A O 1
ATOM 927 N N . THR A 1 115 ? 32.326 7.903 -62.511 1.00 46.91 115 THR A N 1
ATOM 928 C CA . THR A 1 115 ? 32.130 8.587 -63.799 1.00 46.91 115 THR A CA 1
ATOM 929 C C . THR A 1 115 ? 33.135 9.738 -63.761 1.00 46.91 115 THR A C 1
ATOM 931 O O . THR A 1 115 ? 33.154 10.470 -62.782 1.00 46.91 115 THR A O 1
ATOM 934 N N . SER A 1 116 ? 34.054 9.962 -64.694 1.00 41.22 116 SER A N 1
ATOM 935 C CA . SER A 1 116 ? 34.167 9.530 -66.083 1.00 41.22 116 SER A CA 1
ATOM 936 C C . SER A 1 116 ? 35.636 9.654 -66.517 1.00 41.22 116 SER A C 1
ATOM 938 O O . SER A 1 116 ? 36.163 10.763 -66.614 1.00 41.22 116 SER A O 1
ATOM 940 N N . GLY A 1 117 ? 36.295 8.531 -66.806 1.00 38.62 117 GLY A N 1
ATOM 941 C CA . GLY A 1 117 ? 37.523 8.518 -67.597 1.00 38.62 117 GLY A CA 1
ATOM 942 C C . GLY A 1 117 ? 37.154 8.535 -69.077 1.00 38.62 117 GLY A C 1
ATOM 943 O O . GLY A 1 117 ? 36.639 7.553 -69.603 1.00 38.62 117 GLY A O 1
ATOM 944 N N . SER A 1 118 ? 37.378 9.665 -69.741 1.00 50.91 118 SER A N 1
ATOM 945 C CA . SER A 1 118 ? 37.350 9.767 -71.202 1.00 50.91 118 SER A CA 1
ATOM 946 C C . SER A 1 118 ? 38.455 8.884 -71.792 1.00 50.91 118 SER A C 1
ATOM 948 O O . SER A 1 118 ? 39.628 9.091 -71.485 1.00 50.91 118 SER A O 1
ATOM 950 N N . GLY A 1 119 ? 38.107 7.893 -72.621 1.00 39.25 119 GLY A N 1
ATOM 951 C CA . GLY A 1 119 ? 39.112 7.018 -73.233 1.00 39.25 119 GLY A CA 1
ATOM 952 C C . GLY A 1 119 ? 38.563 5.882 -74.099 1.00 39.25 119 GLY A C 1
ATOM 953 O O . GLY A 1 119 ? 38.484 4.749 -73.655 1.00 39.25 119 GLY A O 1
ATOM 954 N N . ARG A 1 120 ? 38.198 6.217 -75.343 1.00 43.75 120 ARG A N 1
ATOM 955 C CA . ARG A 1 120 ? 38.214 5.397 -76.578 1.00 43.75 120 ARG A CA 1
ATOM 956 C C . ARG A 1 120 ? 38.159 3.855 -76.456 1.00 43.75 120 ARG A C 1
ATOM 958 O O . ARG A 1 120 ? 39.172 3.208 -76.245 1.00 43.75 120 ARG A O 1
ATOM 965 N N . GLY A 1 121 ? 37.010 3.307 -76.864 1.00 43.47 121 GLY A N 1
ATOM 966 C CA . GLY A 1 121 ? 36.896 2.306 -77.937 1.00 43.47 121 GLY A CA 1
ATOM 967 C C . GLY A 1 121 ? 37.410 0.882 -77.698 1.00 43.47 121 GLY A C 1
ATOM 968 O O . GLY A 1 121 ? 38.609 0.643 -77.716 1.00 43.47 121 GLY A O 1
ATOM 969 N N . SER A 1 122 ? 36.491 -0.091 -77.694 1.00 43.19 122 SER A N 1
ATOM 970 C CA . SER A 1 122 ? 36.547 -1.290 -78.555 1.00 43.19 122 SER A CA 1
ATOM 971 C C . SER A 1 122 ? 35.254 -2.106 -78.449 1.00 43.19 122 SER A C 1
ATOM 973 O O . SER A 1 122 ? 34.682 -2.262 -77.375 1.00 43.19 122 SER A O 1
ATOM 975 N N . ARG A 1 123 ? 34.773 -2.581 -79.605 1.00 49.75 123 ARG A N 1
ATOM 976 C CA . ARG A 1 123 ? 33.550 -3.377 -79.788 1.00 49.75 123 ARG A CA 1
ATOM 977 C C . ARG A 1 123 ? 33.690 -4.753 -79.133 1.00 49.75 123 ARG A C 1
ATOM 979 O O . ARG A 1 123 ? 34.633 -5.470 -79.443 1.00 49.75 123 ARG A O 1
ATOM 986 N N . GLY A 1 124 ? 32.691 -5.154 -78.352 1.00 44.00 124 GLY A N 1
ATOM 987 C CA . GLY A 1 124 ? 32.452 -6.543 -77.961 1.00 44.00 124 GLY A CA 1
ATOM 988 C C . GLY A 1 124 ? 30.984 -6.887 -78.205 1.00 44.00 124 GLY A C 1
ATOM 989 O O . GLY A 1 124 ? 30.099 -6.282 -77.608 1.00 44.00 124 GLY A O 1
ATOM 990 N N . ILE A 1 125 ? 30.728 -7.801 -79.139 1.00 46.06 125 ILE A N 1
ATOM 991 C CA . ILE A 1 125 ? 29.395 -8.288 -79.520 1.00 46.06 125 ILE A CA 1
ATOM 992 C C . ILE A 1 125 ? 28.880 -9.196 -78.392 1.00 46.06 125 ILE A C 1
ATOM 994 O O . ILE A 1 125 ? 29.465 -10.248 -78.148 1.00 46.06 125 ILE A O 1
ATOM 998 N N . TYR A 1 126 ? 27.778 -8.830 -77.734 1.00 39.78 126 TYR A N 1
ATOM 999 C CA . TYR A 1 126 ? 27.045 -9.751 -76.859 1.00 39.78 126 TYR A CA 1
ATOM 1000 C C . TYR A 1 126 ? 26.158 -10.669 -77.711 1.00 39.78 126 TYR A C 1
ATOM 1002 O O . TYR A 1 126 ? 25.233 -10.211 -78.382 1.00 39.78 126 TYR A O 1
ATOM 1010 N N . LYS A 1 127 ? 26.433 -11.976 -77.684 1.00 55.91 127 LYS A N 1
ATOM 1011 C CA . LYS A 1 127 ? 25.509 -13.024 -78.140 1.00 55.91 127 LYS A CA 1
ATOM 1012 C C . LYS A 1 127 ? 24.660 -13.435 -76.934 1.00 55.91 127 LYS A C 1
ATOM 1014 O O . LYS A 1 127 ? 25.190 -13.999 -75.983 1.00 55.91 127 LYS A O 1
ATOM 1019 N N . GLY A 1 128 ? 23.373 -13.087 -76.951 1.00 54.88 128 GLY A N 1
ATOM 1020 C CA . GLY A 1 128 ? 22.416 -13.503 -75.922 1.00 54.88 128 GLY A CA 1
ATOM 1021 C C . GLY A 1 128 ? 22.124 -15.012 -75.975 1.00 54.88 128 GLY A C 1
ATOM 1022 O O . GLY A 1 128 ? 22.311 -15.625 -77.030 1.00 54.88 128 GLY A O 1
ATOM 1023 N N . PRO A 1 129 ? 21.681 -15.620 -74.862 1.00 54.53 129 PRO A N 1
ATOM 1024 C CA . PRO A 1 129 ? 21.326 -17.034 -74.818 1.00 54.53 129 PRO A CA 1
ATOM 1025 C C . PRO A 1 129 ? 20.067 -17.306 -75.654 1.00 54.53 129 PRO A C 1
ATOM 1027 O O . PRO A 1 129 ? 19.062 -16.609 -75.521 1.00 54.53 129 PRO A O 1
ATOM 1030 N N . GLN A 1 130 ? 20.126 -18.323 -76.519 1.00 52.84 130 GLN A N 1
ATOM 1031 C CA . GLN A 1 130 ? 18.944 -18.870 -77.182 1.00 52.84 130 GLN A CA 1
ATOM 1032 C C . GLN A 1 130 ? 18.160 -19.712 -76.175 1.00 52.84 130 GLN A C 1
ATOM 1034 O O . GLN A 1 130 ? 18.640 -20.741 -75.707 1.00 52.84 130 GLN A O 1
ATOM 1039 N N . SER A 1 131 ? 16.950 -19.265 -75.859 1.00 46.50 131 SER A N 1
ATOM 1040 C CA . SER A 1 131 ? 15.904 -20.087 -75.262 1.00 46.50 131 SER A CA 1
ATOM 1041 C C . SER A 1 131 ? 15.549 -21.203 -76.244 1.00 46.50 131 SER A C 1
ATOM 1043 O O . SER A 1 131 ? 15.249 -20.937 -77.408 1.00 46.50 131 SER A O 1
ATOM 1045 N N . THR A 1 132 ? 15.568 -22.449 -75.790 1.00 53.16 132 THR A N 1
ATOM 1046 C CA . THR A 1 132 ? 14.894 -23.547 -76.486 1.00 53.16 132 THR A CA 1
ATOM 1047 C C . THR A 1 132 ? 13.954 -24.188 -75.479 1.00 53.16 132 THR A C 1
ATOM 1049 O O . THR A 1 132 ? 14.389 -24.907 -74.586 1.00 53.16 132 THR A O 1
ATOM 1052 N N . GLU A 1 133 ? 12.676 -23.837 -75.586 1.00 48.91 133 GLU A N 1
ATOM 1053 C CA . GLU A 1 133 ? 11.574 -24.663 -75.102 1.00 48.91 133 GLU A CA 1
ATOM 1054 C C . GLU A 1 133 ? 11.195 -25.607 -76.246 1.00 48.91 133 GLU A C 1
ATOM 1056 O O . GLU A 1 133 ? 11.030 -25.143 -77.375 1.00 48.91 133 GLU A O 1
ATOM 1061 N N . PHE A 1 134 ? 11.193 -26.913 -75.972 1.00 48.03 134 PHE A N 1
ATOM 1062 C CA . PHE A 1 134 ? 10.089 -27.873 -76.132 1.00 48.03 134 PHE A CA 1
ATOM 1063 C C . PHE A 1 134 ? 10.617 -29.288 -75.871 1.00 48.03 134 PHE A C 1
ATOM 1065 O O . PHE A 1 134 ? 11.603 -29.690 -76.529 1.00 48.03 134 PHE A O 1
#

Nearest PDB structures (foldseek):
  6eco-assembly1_A  TM=7.886E-01  e=2.604E-01  Human immunodeficiency virus 1
  6eco-assembly1_D  TM=7.878E-01  e=4.017E-01  Human immunodeficiency virus 1
  6mqp-assembly1_A  TM=7.664E-01  e=4.837E-01  Human immunodeficiency virus 1
  5up4-assembly1_P  TM=7.446E-01  e=1.475E+00  Human immunodeficiency virus 1
  5dck-assembly1_A  TM=7.417E-01  e=3.299E+00  Feline immunodeficiency virus (isolate Petaluma)

Solvent-accessible surface area (backbone atoms only — not comparable to full-atom values): 8705 Å² total; per-residue (Å²): 130,92,74,82,70,100,61,83,69,40,53,71,80,68,65,61,66,59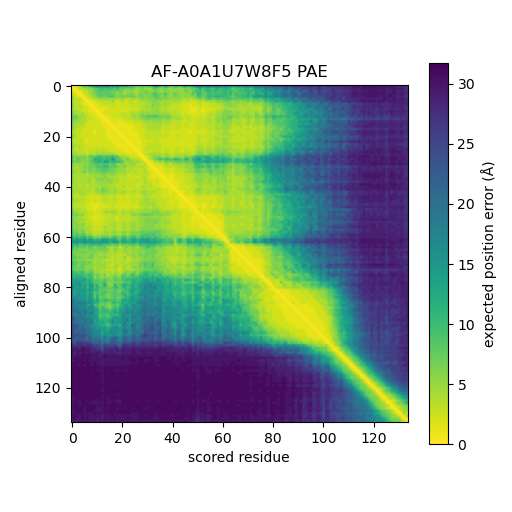,52,53,48,52,52,50,52,56,60,66,73,43,100,61,54,78,79,49,48,60,55,48,55,51,71,50,48,65,75,35,39,32,73,64,36,38,63,53,54,77,72,54,82,94,80,47,59,68,62,46,53,53,49,52,52,58,60,47,51,56,53,51,54,54,51,52,52,52,52,52,50,52,53,54,51,51,52,51,53,56,54,54,57,74,71,57,71,79,90,76,73,83,68,82,87,82,79,80,85,88,77,82,88,83,93,78,88,84,81,77,86,82,86,81,90,132

pLDDT: mean 77.05, std 15.68, range [38.62, 94.69]

Mean predicted aligned error: 15.71 Å